Protein AF-A0A914DRK3-F1 (afdb_monomer_lite)

Radius of gyration: 27.58 Å; chains: 1; bounding box: 67×50×57 Å

InterPro domains:
  IPR036397 Ribonuclease H superfamily [G3DSA:3.30.420.10] (25-80)

Sequence (80 aa):
MQVERHLAAHDSNKNGARIGSGRNGTIRLLSTKPDLSDELFQAIQEEWVRISHDTIPGLIESMPCRIRAVIKAKGYATKY

Organism: NCBI:txid290746

Foldseek 3Di:
DDDDDDDDDDDDDDDDDDDDDDDDDDPPDPDDDDVCPPVVVVVVVVVVVVPDPVNVVVVVVCVVVVVVQCVVVVNDDDPD

Secondary structure (DSSP, 8-state):
--------------------------------SSSTTHHHHHHHHHHHHHS-TTHHHHHHHHHHHHHHHHHHTTT-----

pLDDT: mean 72.63, std 25.51, range [35.66, 98.44]

Structure (mmCIF, N/CA/C/O backbone):
data_AF-A0A914DRK3-F1
#
_entry.id   AF-A0A914DRK3-F1
#
loop_
_atom_site.group_PDB
_atom_site.id
_atom_site.type_symbol
_atom_site.label_atom_id
_atom_site.label_alt_id
_atom_site.label_comp_id
_atom_site.label_asym_id
_atom_site.label_entity_id
_atom_site.label_seq_id
_atom_site.pdbx_PDB_ins_code
_atom_site.Cartn_x
_atom_site.Cartn_y
_atom_site.Cartn_z
_atom_site.occupancy
_atom_site.B_iso_or_equiv
_atom_site.auth_seq_id
_atom_site.auth_comp_id
_atom_site.auth_asym_id
_atom_site.auth_atom_id
_atom_site.pdbx_PDB_model_num
ATOM 1 N N . MET A 1 1 ? 57.120 -36.934 -38.045 1.00 38.22 1 MET A N 1
ATOM 2 C CA . MET A 1 1 ? 56.934 -37.369 -36.647 1.00 38.22 1 MET A CA 1
ATOM 3 C C . MET A 1 1 ? 55.444 -37.512 -36.398 1.00 38.22 1 MET A C 1
ATOM 5 O O . MET A 1 1 ? 54.768 -36.513 -36.194 1.00 38.22 1 MET A O 1
ATOM 9 N N . GLN A 1 2 ? 54.938 -38.741 -36.508 1.00 37.91 2 GLN A N 1
ATOM 10 C CA . GLN A 1 2 ? 53.664 -39.138 -35.912 1.00 37.91 2 GLN A CA 1
ATOM 11 C C . GLN A 1 2 ? 53.827 -39.093 -34.389 1.00 37.91 2 GLN A C 1
ATOM 13 O O . GLN A 1 2 ? 54.788 -39.660 -33.877 1.00 37.91 2 GLN A O 1
ATOM 18 N N . VAL A 1 3 ? 52.883 -38.482 -33.679 1.00 46.03 3 VAL A N 1
ATOM 19 C CA . VAL A 1 3 ? 52.607 -38.815 -32.278 1.00 46.03 3 VAL A CA 1
ATOM 20 C C . VAL A 1 3 ? 51.113 -39.064 -32.138 1.00 46.03 3 VAL A C 1
ATOM 22 O O . VAL A 1 3 ? 50.284 -38.351 -32.703 1.00 46.03 3 VAL A O 1
ATOM 25 N N . GLU A 1 4 ? 50.815 -40.186 -31.501 1.00 42.28 4 GLU A N 1
ATOM 26 C CA . GLU A 1 4 ? 49.569 -40.925 -31.582 1.00 42.28 4 GLU A CA 1
ATOM 27 C C . GLU A 1 4 ? 48.423 -40.358 -30.738 1.00 42.28 4 GLU A C 1
ATOM 29 O O . GLU A 1 4 ? 48.601 -39.659 -29.744 1.00 42.28 4 GLU A O 1
ATOM 34 N N . ARG A 1 5 ? 47.220 -40.754 -31.163 1.00 50.00 5 ARG A N 1
ATOM 35 C CA . ARG A 1 5 ? 45.920 -40.620 -30.502 1.00 50.00 5 ARG A CA 1
ATOM 36 C C . ARG A 1 5 ? 45.929 -41.250 -29.109 1.00 50.00 5 ARG A C 1
ATOM 38 O O . ARG A 1 5 ? 46.394 -42.373 -28.979 1.00 50.00 5 ARG A O 1
ATOM 45 N N . HIS A 1 6 ? 45.257 -40.628 -28.141 1.00 45.12 6 HIS A N 1
ATOM 46 C CA . HIS A 1 6 ? 44.582 -41.339 -27.048 1.00 45.12 6 HIS A CA 1
ATOM 47 C C . HIS A 1 6 ? 43.184 -40.735 -26.845 1.00 45.12 6 HIS A C 1
ATOM 49 O O . HIS A 1 6 ? 43.037 -39.559 -26.519 1.00 45.12 6 HIS A O 1
ATOM 55 N N . LEU A 1 7 ? 42.161 -41.553 -27.114 1.00 44.69 7 LEU A N 1
ATOM 56 C CA . LEU A 1 7 ? 40.759 -41.305 -26.782 1.00 44.69 7 LEU A CA 1
ATOM 57 C C . LEU A 1 7 ? 40.549 -41.438 -25.267 1.00 44.69 7 LEU A C 1
ATOM 59 O O . LEU A 1 7 ? 41.042 -42.390 -24.670 1.00 44.69 7 LEU A O 1
ATOM 63 N N . ALA A 1 8 ? 39.688 -40.595 -24.700 1.00 42.06 8 ALA A N 1
ATOM 64 C CA . ALA A 1 8 ? 38.866 -40.963 -23.550 1.00 42.06 8 ALA A CA 1
ATOM 65 C C . ALA A 1 8 ? 37.521 -40.225 -23.637 1.00 42.06 8 ALA A C 1
ATOM 67 O O . ALA A 1 8 ? 37.435 -39.020 -23.418 1.00 42.06 8 ALA A O 1
ATOM 68 N N . ALA A 1 9 ? 36.483 -40.969 -24.012 1.00 45.47 9 ALA A N 1
ATOM 69 C CA . ALA A 1 9 ? 35.081 -40.595 -23.895 1.00 45.47 9 ALA A CA 1
ATOM 70 C C . ALA A 1 9 ? 34.500 -41.324 -22.679 1.00 45.47 9 ALA A C 1
ATOM 72 O O . ALA A 1 9 ? 34.726 -42.520 -22.572 1.00 45.47 9 ALA A O 1
ATOM 73 N N . HIS A 1 10 ? 33.782 -40.622 -21.802 1.00 36.00 10 HIS A N 1
ATOM 74 C CA . HIS A 1 10 ? 32.813 -41.105 -20.798 1.00 36.00 10 HIS A CA 1
ATOM 75 C C . HIS A 1 10 ? 32.262 -39.820 -20.131 1.00 36.00 10 HIS A C 1
ATOM 77 O O . HIS A 1 10 ? 33.036 -38.913 -19.859 1.00 36.00 10 HIS A O 1
ATOM 83 N N . ASP A 1 11 ? 30.978 -39.580 -19.882 1.00 40.12 11 ASP A N 1
ATOM 84 C CA . ASP A 1 11 ? 29.844 -40.474 -19.697 1.00 40.12 11 ASP A CA 1
ATOM 85 C C . ASP A 1 11 ? 28.533 -39.673 -19.884 1.00 40.12 11 ASP A C 1
ATOM 87 O O . ASP A 1 11 ? 28.454 -38.493 -19.540 1.00 40.12 11 ASP A O 1
ATOM 91 N N . SER A 1 12 ? 27.505 -40.307 -20.447 1.00 44.66 12 SER A N 1
ATOM 92 C CA . SER A 1 12 ? 26.167 -39.739 -20.645 1.00 44.66 12 SER A CA 1
ATOM 93 C C . SER A 1 12 ? 25.233 -40.307 -19.585 1.00 44.66 12 SER A C 1
ATOM 95 O O . SER A 1 12 ? 24.851 -41.467 -19.692 1.00 44.66 12 SER A O 1
ATOM 97 N N . ASN A 1 13 ? 24.778 -39.504 -18.621 1.00 41.75 13 ASN A N 1
ATOM 98 C CA . ASN A 1 13 ? 23.694 -39.927 -17.731 1.00 41.75 13 ASN A CA 1
ATOM 99 C C . ASN A 1 13 ? 22.401 -39.158 -18.035 1.00 41.75 13 ASN A C 1
ATOM 101 O O . ASN A 1 13 ? 22.226 -38.003 -17.649 1.00 41.75 13 ASN A O 1
ATOM 105 N N . LYS A 1 14 ? 21.502 -39.822 -18.769 1.00 52.16 14 LYS A N 1
ATOM 106 C CA . LYS A 1 14 ? 20.138 -39.378 -19.068 1.00 52.16 14 LYS A CA 1
ATOM 107 C C . LYS A 1 14 ? 19.186 -39.991 -18.039 1.00 52.16 14 LYS A C 1
ATOM 109 O O . LYS A 1 14 ? 18.821 -41.153 -18.181 1.00 52.16 14 LYS A 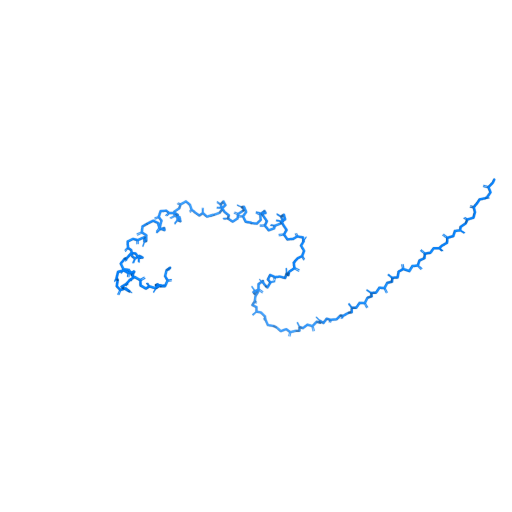O 1
ATOM 114 N N . ASN A 1 15 ? 18.719 -39.202 -17.073 1.00 38.66 15 ASN A N 1
ATOM 115 C CA . ASN A 1 15 ? 17.582 -39.578 -16.230 1.00 38.66 15 ASN A CA 1
ATOM 116 C C . ASN A 1 15 ? 16.323 -38.843 -16.697 1.00 38.66 15 ASN A C 1
ATOM 118 O O . ASN A 1 15 ? 16.302 -37.620 -16.819 1.00 38.66 15 ASN A O 1
ATOM 122 N N . GLY A 1 16 ? 15.297 -39.626 -17.028 1.00 36.31 16 GLY A N 1
ATOM 123 C CA . GLY A 1 16 ? 14.093 -39.173 -17.706 1.00 36.31 16 GLY A CA 1
ATOM 124 C C . GLY A 1 16 ? 12.872 -38.905 -16.821 1.00 36.31 16 GLY A C 1
ATOM 125 O O . GLY A 1 16 ? 12.822 -39.245 -15.645 1.00 36.31 16 GLY A O 1
ATOM 126 N N . ALA A 1 17 ? 11.868 -38.376 -17.530 1.00 41.00 17 ALA A N 1
ATOM 127 C CA . ALA A 1 17 ? 10.417 -38.429 -17.336 1.00 41.00 17 ALA A CA 1
ATOM 128 C C . ALA A 1 17 ? 9.753 -37.675 -16.164 1.00 41.00 17 ALA A C 1
ATOM 130 O O . ALA A 1 17 ? 9.871 -38.051 -15.004 1.00 41.00 17 ALA A O 1
ATOM 131 N N . ARG A 1 18 ? 8.817 -36.776 -16.518 1.00 35.66 18 ARG A N 1
ATOM 132 C CA . ARG A 1 18 ? 7.365 -37.035 -16.379 1.00 35.66 18 ARG A CA 1
ATOM 133 C C . ARG A 1 18 ? 6.527 -35.949 -17.064 1.00 35.66 18 ARG A C 1
ATOM 135 O O . ARG A 1 18 ? 6.628 -34.776 -16.729 1.00 35.66 18 ARG A O 1
ATOM 142 N N . ILE A 1 19 ? 5.666 -36.363 -17.994 1.00 45.16 19 ILE A N 1
ATOM 143 C CA . ILE A 1 19 ? 4.634 -35.516 -18.602 1.00 45.16 19 ILE A CA 1
ATOM 144 C C . ILE A 1 19 ? 3.366 -35.691 -17.762 1.00 45.16 19 ILE A C 1
ATOM 146 O O . ILE A 1 19 ? 2.766 -36.765 -17.756 1.00 45.16 19 ILE A O 1
ATOM 150 N N . GLY A 1 20 ? 3.003 -34.659 -17.002 1.00 38.81 20 GLY A N 1
ATOM 151 C CA . GLY A 1 20 ? 1.753 -34.586 -16.250 1.00 38.81 20 GLY A CA 1
ATOM 152 C C . GLY A 1 20 ? 0.726 -33.753 -17.011 1.00 38.81 20 GLY A C 1
ATOM 153 O O . GLY A 1 20 ? 0.910 -32.555 -17.190 1.00 38.81 20 GLY A O 1
ATOM 154 N N . SER A 1 21 ? -0.343 -34.402 -17.467 1.00 47.09 21 SER A N 1
ATOM 155 C CA . SER A 1 21 ? -1.533 -33.775 -18.048 1.00 47.09 21 SER A CA 1
ATOM 156 C C . SER A 1 21 ? -2.409 -33.155 -16.951 1.00 47.09 21 SER A C 1
ATOM 158 O O . SER A 1 21 ? -2.700 -33.830 -15.963 1.00 47.09 21 SER A O 1
ATOM 160 N N . GLY A 1 22 ? -2.886 -31.915 -17.137 1.00 37.09 22 GLY A N 1
ATOM 161 C CA . GLY A 1 22 ? -4.078 -31.429 -16.432 1.00 37.09 22 GLY A CA 1
ATOM 162 C C . GLY A 1 22 ? -4.131 -29.949 -16.029 1.00 37.09 22 GLY A C 1
ATOM 163 O O . GLY A 1 22 ? -3.559 -29.564 -15.020 1.00 37.09 22 GLY A O 1
ATOM 164 N N . ARG A 1 23 ? -5.013 -29.220 -16.735 1.00 40.91 23 ARG A N 1
ATOM 165 C CA . ARG A 1 23 ? -5.879 -28.098 -16.297 1.00 40.91 23 ARG A CA 1
ATOM 166 C C . ARG A 1 23 ? -5.257 -26.710 -16.041 1.00 40.91 23 ARG A C 1
ATOM 168 O O . ARG A 1 23 ? -4.784 -26.393 -14.961 1.00 40.91 23 ARG A O 1
ATOM 175 N N . ASN A 1 24 ? -5.425 -25.872 -17.068 1.00 46.28 24 ASN A N 1
ATOM 176 C CA . ASN A 1 24 ? -5.676 -24.424 -17.097 1.00 46.28 24 ASN A CA 1
ATOM 177 C C . ASN A 1 24 ? -5.658 -23.686 -15.746 1.00 46.28 24 ASN A C 1
ATOM 179 O O . ASN A 1 24 ? -6.607 -23.761 -14.967 1.00 46.28 24 ASN A O 1
ATOM 183 N N . GLY A 1 25 ? -4.612 -22.883 -15.559 1.00 44.12 25 GLY A N 1
ATOM 184 C CA . GLY A 1 25 ? -4.453 -21.931 -14.466 1.00 44.12 25 GLY A CA 1
ATOM 185 C C . GLY A 1 25 ? -2.970 -21.673 -14.237 1.00 44.12 25 GLY A C 1
ATOM 186 O O . GLY A 1 25 ? -2.349 -22.356 -13.430 1.00 44.12 25 GLY A O 1
ATOM 187 N N . THR A 1 26 ? -2.375 -20.744 -14.989 1.00 42.22 26 THR A N 1
ATOM 188 C CA . THR A 1 26 ? -0.932 -20.462 -14.927 1.00 42.22 26 THR A CA 1
ATOM 189 C C . THR A 1 26 ? -0.569 -19.772 -13.610 1.00 42.22 26 THR A C 1
ATOM 191 O O . THR A 1 26 ? -0.400 -18.558 -13.551 1.00 42.22 26 THR A O 1
ATOM 194 N N . ILE A 1 27 ? -0.423 -20.551 -12.540 1.00 47.94 27 ILE A N 1
ATOM 195 C CA . ILE A 1 27 ? 0.384 -20.173 -11.382 1.00 47.94 27 ILE A 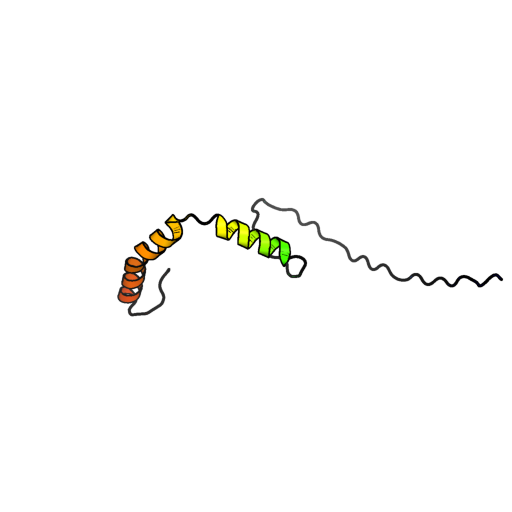CA 1
ATOM 196 C C . ILE A 1 27 ? 1.823 -20.522 -11.757 1.00 47.94 27 ILE A C 1
ATOM 198 O O . ILE A 1 27 ? 2.186 -21.696 -11.839 1.00 47.94 27 ILE A O 1
ATOM 202 N N . ARG A 1 28 ? 2.639 -19.500 -12.038 1.00 55.47 28 ARG A N 1
ATOM 203 C CA . ARG A 1 28 ? 4.081 -19.667 -12.247 1.00 55.47 28 ARG A CA 1
ATOM 204 C C . ARG A 1 28 ? 4.718 -20.069 -10.915 1.00 55.47 28 ARG A C 1
ATOM 206 O O . ARG A 1 28 ? 5.042 -19.220 -10.092 1.00 55.47 28 ARG A O 1
ATOM 213 N N . LEU A 1 29 ? 4.846 -21.377 -10.697 1.00 48.84 29 LEU A N 1
ATOM 214 C CA . LEU A 1 29 ? 5.677 -21.947 -9.643 1.00 48.84 29 LEU A CA 1
ATOM 215 C C . LEU A 1 29 ? 7.128 -21.535 -9.906 1.00 48.84 29 LEU A C 1
ATOM 217 O O . LEU A 1 29 ? 7.729 -21.939 -10.901 1.00 48.84 29 LEU A O 1
ATOM 221 N N . LEU A 1 30 ? 7.654 -20.702 -9.010 1.00 55.00 30 LEU A N 1
ATOM 222 C CA . LEU A 1 30 ? 9.047 -20.282 -8.957 1.00 55.00 30 LEU A CA 1
ATOM 223 C C . LEU A 1 30 ? 9.923 -21.520 -8.714 1.00 55.00 30 LEU A C 1
ATOM 225 O O . LEU A 1 30 ? 10.109 -21.954 -7.577 1.00 55.00 30 LEU A O 1
ATOM 229 N N . SER A 1 31 ? 10.402 -22.126 -9.800 1.00 47.12 31 SER A N 1
ATOM 230 C CA . SER A 1 31 ? 11.343 -23.240 -9.753 1.00 47.12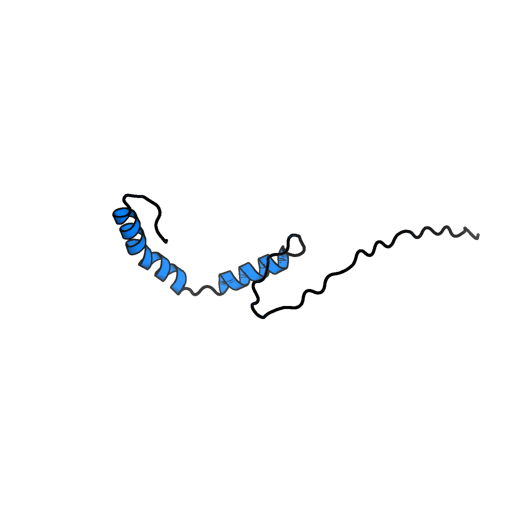 31 SER A CA 1
ATOM 231 C C . SER A 1 31 ? 12.739 -22.719 -9.420 1.00 47.12 31 SER A C 1
ATOM 233 O O . SER A 1 31 ? 13.210 -21.711 -9.939 1.00 47.12 31 SER A O 1
ATOM 235 N N . THR A 1 32 ? 13.380 -23.414 -8.496 1.00 54.69 32 THR A N 1
ATOM 236 C CA . THR A 1 32 ? 14.618 -23.055 -7.811 1.00 54.69 32 THR A CA 1
ATOM 237 C C . THR A 1 32 ? 15.870 -23.183 -8.699 1.00 54.69 32 THR A C 1
ATOM 239 O O . THR A 1 32 ? 16.174 -24.299 -9.115 1.00 54.69 32 THR A O 1
ATOM 242 N N . LYS A 1 33 ? 16.643 -22.077 -8.812 1.00 56.22 33 LYS A N 1
ATOM 243 C CA . LYS A 1 33 ? 18.072 -21.923 -9.233 1.00 56.22 33 LYS A CA 1
ATOM 244 C C . LYS A 1 33 ? 18.433 -22.066 -10.737 1.00 56.22 33 LYS A C 1
ATOM 246 O O . LYS A 1 33 ? 17.860 -22.911 -11.406 1.00 56.22 33 LYS A O 1
ATOM 251 N N . PRO A 1 34 ? 19.509 -21.407 -11.233 1.00 50.09 34 PRO A N 1
ATOM 252 C CA . PRO A 1 34 ? 19.826 -19.982 -11.162 1.00 50.09 34 PRO A CA 1
ATOM 253 C C . PRO A 1 34 ? 20.338 -19.471 -12.537 1.00 50.09 34 PRO A C 1
ATOM 255 O O . PRO A 1 34 ? 21.504 -19.141 -12.657 1.00 50.09 34 PRO A O 1
ATOM 258 N N . ASP A 1 35 ? 19.473 -19.386 -13.547 1.00 52.56 35 ASP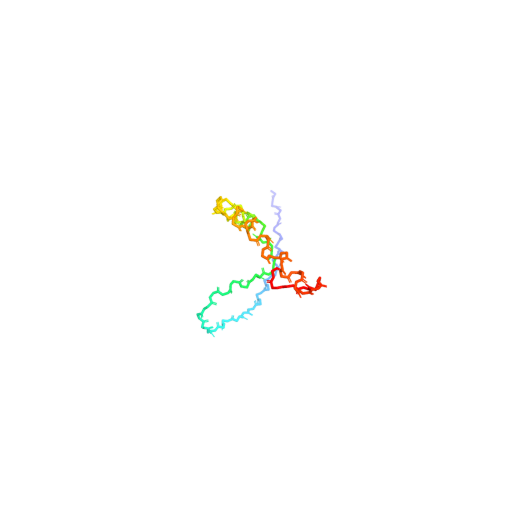 A N 1
ATOM 259 C CA . ASP A 1 35 ? 19.613 -18.396 -14.647 1.00 52.56 35 ASP A CA 1
ATOM 260 C C . ASP A 1 35 ? 18.597 -17.245 -14.456 1.00 52.56 35 ASP A C 1
ATOM 262 O O . ASP A 1 35 ? 18.317 -16.428 -15.324 1.00 52.56 35 ASP A O 1
ATOM 266 N N . LEU A 1 36 ? 18.041 -17.194 -13.242 1.00 57.12 36 LEU A N 1
ATOM 267 C CA . LEU A 1 36 ? 16.949 -16.355 -12.768 1.00 57.12 36 LEU A CA 1
ATOM 268 C C . LEU A 1 36 ? 17.441 -15.003 -12.217 1.00 57.12 36 LEU A C 1
ATOM 270 O O . LEU A 1 36 ? 16.695 -14.360 -11.493 1.00 57.12 36 LEU A O 1
ATOM 274 N N . SER A 1 37 ? 18.698 -14.600 -12.429 1.00 70.38 37 SER A N 1
ATOM 275 C CA . SER A 1 37 ? 19.207 -13.340 -11.863 1.00 70.38 37 SER A CA 1
ATOM 276 C C . SER A 1 37 ? 18.902 -12.161 -12.772 1.00 70.38 37 SER A C 1
ATOM 278 O O . SER A 1 37 ? 18.252 -11.219 -12.333 1.00 70.38 37 SER A O 1
ATOM 280 N N . ASP A 1 38 ? 19.309 -12.232 -14.038 1.00 81.12 38 ASP A N 1
ATOM 281 C CA . ASP A 1 38 ? 19.347 -11.051 -14.903 1.00 81.12 38 ASP A CA 1
ATOM 282 C C . ASP A 1 38 ? 17.987 -10.797 -15.547 1.00 81.12 38 ASP A C 1
ATOM 284 O O . ASP A 1 38 ? 17.500 -9.670 -15.533 1.00 81.12 38 ASP A O 1
ATOM 288 N N . GLU A 1 39 ? 17.314 -11.852 -16.012 1.00 83.88 39 GLU A N 1
ATOM 289 C CA . GLU A 1 39 ? 15.949 -11.758 -16.541 1.00 83.88 39 GLU A CA 1
ATOM 290 C C . GLU A 1 39 ? 14.952 -11.342 -15.450 1.00 83.88 39 GLU A C 1
ATOM 292 O O . GLU A 1 39 ? 14.093 -10.492 -15.675 1.00 83.88 39 GLU A O 1
ATOM 297 N N . LEU A 1 40 ? 15.090 -11.884 -14.234 1.00 88.50 40 LEU A N 1
ATOM 298 C CA . LEU A 1 40 ? 14.251 -11.480 -13.105 1.00 88.50 40 LEU A CA 1
ATOM 299 C C . LEU A 1 40 ? 14.523 -10.033 -12.704 1.00 88.50 40 LEU A C 1
ATOM 301 O O . LEU A 1 40 ? 13.588 -9.293 -12.411 1.00 88.50 40 LEU A O 1
ATOM 305 N N . PHE A 1 41 ? 15.791 -9.627 -12.674 1.00 89.38 41 PHE A N 1
ATOM 306 C CA . PHE A 1 41 ? 16.155 -8.260 -12.334 1.00 89.38 41 PHE A CA 1
ATOM 307 C C . PHE A 1 41 ? 15.623 -7.276 -13.376 1.00 89.38 41 PHE A C 1
ATOM 309 O O . PHE A 1 41 ? 15.022 -6.269 -13.004 1.00 89.38 41 PHE A O 1
ATOM 316 N N . GLN A 1 42 ? 15.747 -7.613 -14.660 1.00 91.94 42 GLN A N 1
ATOM 317 C CA . GLN A 1 42 ? 15.174 -6.851 -15.763 1.00 91.94 42 GLN A CA 1
ATOM 318 C C . GLN A 1 42 ? 13.647 -6.749 -15.638 1.00 91.94 42 GLN A C 1
ATOM 320 O O . GLN A 1 42 ? 13.099 -5.649 -15.687 1.00 91.94 42 GLN A O 1
ATOM 325 N N . ALA A 1 43 ? 12.960 -7.861 -15.366 1.00 92.06 43 ALA A N 1
ATOM 326 C CA . ALA A 1 43 ? 11.516 -7.866 -15.151 1.00 92.06 43 ALA A CA 1
ATOM 327 C C . ALA A 1 43 ? 11.105 -6.993 -13.951 1.00 92.06 43 ALA A C 1
ATOM 329 O O . ALA A 1 43 ? 10.153 -6.224 -14.045 1.00 92.06 43 ALA A O 1
ATOM 330 N N . ILE A 1 44 ? 11.837 -7.053 -12.832 1.00 94.56 44 ILE A N 1
ATOM 331 C CA . ILE A 1 44 ? 11.574 -6.203 -11.659 1.00 94.56 44 ILE A CA 1
ATOM 332 C C . ILE A 1 44 ? 11.745 -4.722 -12.009 1.00 94.56 44 ILE A C 1
ATOM 334 O O . ILE A 1 44 ? 10.920 -3.911 -11.592 1.00 94.56 44 ILE A O 1
ATOM 338 N N . GLN A 1 45 ? 12.779 -4.355 -12.772 1.00 95.62 45 GLN A N 1
ATOM 339 C CA . GLN A 1 45 ? 12.980 -2.970 -13.204 1.00 95.62 45 GLN A CA 1
ATOM 340 C C . GLN A 1 45 ? 11.839 -2.478 -14.097 1.00 95.62 45 GLN A C 1
ATOM 342 O O . GLN A 1 45 ? 11.326 -1.377 -13.896 1.00 95.62 45 GLN A O 1
ATOM 347 N N . GLU A 1 46 ? 11.415 -3.299 -15.055 1.00 95.94 46 GLU A N 1
ATOM 348 C CA . GLU A 1 46 ? 10.311 -2.971 -15.954 1.00 95.94 46 GLU A CA 1
ATOM 349 C C . GLU A 1 46 ? 8.987 -2.809 -15.205 1.00 95.94 46 GLU A C 1
ATOM 351 O O . GLU A 1 46 ? 8.247 -1.860 -15.470 1.00 95.94 46 GLU A O 1
ATOM 356 N N . GLU A 1 47 ? 8.687 -3.695 -14.250 1.00 95.81 47 GLU A N 1
ATOM 357 C CA . GLU A 1 47 ? 7.504 -3.553 -13.397 1.00 95.81 47 GLU A CA 1
ATOM 358 C C . GLU A 1 47 ? 7.600 -2.317 -12.503 1.00 95.81 47 GLU A C 1
ATOM 360 O O . GLU A 1 47 ? 6.618 -1.592 -12.363 1.00 95.81 47 GLU A O 1
ATOM 365 N N . TRP A 1 48 ? 8.776 -2.036 -11.932 1.00 95.75 48 TRP A N 1
ATOM 366 C CA . TRP A 1 48 ? 8.988 -0.875 -11.070 1.00 95.75 48 TRP A CA 1
ATOM 367 C C . TRP A 1 48 ? 8.679 0.439 -11.792 1.00 95.75 48 TRP A C 1
ATOM 369 O O . TRP A 1 48 ? 7.973 1.288 -11.251 1.00 95.75 48 TRP A O 1
ATOM 379 N N . VAL A 1 49 ? 9.146 0.588 -13.035 1.00 95.81 49 VAL A N 1
ATOM 380 C CA . VAL A 1 49 ? 8.871 1.772 -13.869 1.00 95.81 49 VAL A CA 1
ATOM 381 C C . VAL A 1 49 ? 7.397 1.856 -14.284 1.00 95.81 49 VAL A C 1
ATOM 383 O O . VAL A 1 49 ? 6.882 2.946 -14.519 1.00 95.81 49 VAL A O 1
ATOM 386 N N . ARG A 1 50 ? 6.695 0.721 -14.364 1.00 96.44 50 ARG A N 1
ATOM 387 C CA . ARG A 1 50 ? 5.281 0.664 -14.765 1.00 96.44 50 ARG A CA 1
ATOM 388 C C . ARG A 1 50 ? 4.313 1.084 -13.662 1.00 96.44 50 ARG A C 1
ATOM 390 O O . ARG A 1 50 ? 3.152 1.372 -13.957 1.00 96.44 50 ARG A O 1
ATOM 397 N N . ILE A 1 51 ? 4.753 1.101 -12.405 1.00 95.94 51 ILE A N 1
ATOM 398 C CA . ILE A 1 51 ? 3.921 1.541 -11.284 1.00 95.94 51 ILE A CA 1
ATOM 399 C C . ILE A 1 51 ? 3.473 2.984 -11.544 1.00 95.94 51 ILE A C 1
ATOM 401 O O . ILE A 1 51 ? 4.295 3.885 -11.691 1.00 95.94 51 ILE A O 1
ATOM 405 N N . SER A 1 52 ? 2.154 3.208 -11.586 1.00 96.12 52 SER A N 1
ATOM 406 C CA . SER A 1 52 ? 1.597 4.549 -11.798 1.00 96.12 52 SER A CA 1
ATOM 407 C C . SER A 1 52 ? 2.072 5.507 -10.707 1.00 96.12 52 SER A C 1
ATOM 409 O O . SER A 1 52 ? 2.093 5.140 -9.527 1.00 96.12 52 SER A O 1
ATOM 411 N N . HIS A 1 53 ? 2.351 6.756 -11.086 1.00 94.12 53 HIS A N 1
ATOM 412 C CA . HIS A 1 53 ? 2.673 7.835 -10.152 1.00 94.12 53 HIS A CA 1
ATOM 413 C C . HIS A 1 53 ? 1.588 8.046 -9.087 1.00 94.12 53 HIS A C 1
ATOM 415 O O . HIS A 1 53 ? 1.915 8.461 -7.978 1.00 94.12 53 HIS A O 1
ATOM 421 N N . ASP A 1 54 ? 0.335 7.679 -9.376 1.00 96.31 54 ASP A N 1
ATOM 422 C CA . ASP A 1 54 ? -0.796 7.785 -8.444 1.00 96.31 54 ASP A CA 1
ATOM 423 C C . ASP A 1 54 ? -0.779 6.709 -7.345 1.00 96.31 54 ASP A C 1
ATOM 425 O O . ASP A 1 54 ? -1.452 6.839 -6.320 1.00 96.31 54 ASP A O 1
ATOM 429 N N . THR A 1 55 ? 0.019 5.650 -7.517 1.00 96.62 55 THR A N 1
ATOM 430 C CA . THR A 1 55 ? 0.087 4.530 -6.566 1.00 96.62 55 THR A CA 1
ATOM 431 C C . THR A 1 55 ? 0.596 4.990 -5.201 1.00 96.62 55 THR A C 1
ATOM 433 O O . THR A 1 55 ? 0.034 4.619 -4.171 1.00 96.62 55 THR A O 1
ATOM 436 N N . ILE A 1 56 ? 1.646 5.817 -5.173 1.00 95.88 56 ILE A N 1
ATOM 437 C CA . ILE A 1 56 ? 2.247 6.304 -3.922 1.00 95.88 56 ILE A CA 1
ATOM 438 C C . ILE A 1 56 ? 1.300 7.273 -3.188 1.00 95.88 56 ILE A C 1
ATOM 440 O O . ILE A 1 56 ? 1.038 7.029 -2.008 1.00 95.88 56 ILE A O 1
ATOM 444 N N . PRO A 1 57 ? 0.735 8.316 -3.833 1.00 97.69 57 PRO A N 1
ATOM 445 C CA . PRO A 1 57 ? -0.296 9.156 -3.230 1.00 97.69 57 PRO A CA 1
ATOM 446 C C . PRO A 1 57 ? -1.466 8.345 -2.669 1.00 97.69 57 PRO A C 1
ATOM 448 O O . PRO A 1 57 ? -1.796 8.510 -1.498 1.00 97.69 57 PRO A O 1
ATOM 451 N N . GLY A 1 58 ? -2.010 7.388 -3.429 1.00 97.38 58 GLY A N 1
ATOM 452 C CA . GLY A 1 58 ? -3.112 6.545 -2.955 1.00 97.38 58 GLY A CA 1
ATOM 453 C C . GLY A 1 58 ? -2.749 5.702 -1.724 1.00 97.38 58 GLY A C 1
ATOM 454 O O . GLY A 1 58 ? -3.554 5.543 -0.802 1.00 97.38 58 GLY A O 1
ATOM 455 N N . LEU A 1 59 ? -1.512 5.196 -1.651 1.00 97.38 59 LEU A N 1
ATOM 456 C CA . LEU A 1 59 ? -1.012 4.505 -0.459 1.00 97.38 59 LEU A CA 1
ATOM 457 C C . LEU A 1 59 ? -0.951 5.444 0.751 1.00 97.38 59 LEU A C 1
ATOM 459 O O . LEU A 1 59 ? -1.428 5.065 1.825 1.00 97.38 59 LEU A O 1
ATOM 463 N N . ILE A 1 60 ? -0.427 6.661 0.579 1.00 97.81 60 ILE A N 1
ATOM 464 C CA . ILE A 1 60 ? -0.345 7.677 1.639 1.00 97.81 60 ILE A CA 1
ATOM 465 C C . ILE A 1 60 ? -1.749 8.072 2.111 1.00 97.81 60 ILE A C 1
ATOM 467 O O . ILE A 1 60 ? -2.023 8.058 3.311 1.00 97.81 60 ILE A O 1
ATOM 471 N N . GLU A 1 61 ? -2.665 8.344 1.184 1.00 98.06 61 GLU A N 1
ATOM 472 C CA . GLU A 1 61 ? -4.060 8.691 1.471 1.00 98.06 61 GLU A CA 1
ATOM 473 C C . GLU A 1 61 ? -4.790 7.586 2.246 1.00 98.06 61 GLU A C 1
ATOM 475 O O . GLU A 1 61 ? -5.668 7.865 3.066 1.00 98.06 61 GLU A O 1
ATOM 480 N N . SER A 1 62 ? -4.400 6.321 2.056 1.00 97.62 62 SER A N 1
ATOM 481 C CA . SER A 1 62 ? -4.970 5.184 2.786 1.00 97.62 62 SER A CA 1
ATOM 482 C C . SER A 1 62 ? -4.467 5.042 4.234 1.00 97.62 62 SER A C 1
ATOM 484 O O . SER A 1 62 ? -5.097 4.346 5.042 1.00 97.62 62 SER A O 1
ATOM 486 N N . MET A 1 63 ? -3.361 5.698 4.609 1.00 98.00 63 MET A N 1
ATOM 487 C CA . MET A 1 63 ? -2.714 5.529 5.920 1.00 98.00 63 MET A CA 1
ATOM 488 C C . MET A 1 63 ? -3.618 5.826 7.124 1.00 98.00 63 MET A C 1
ATOM 490 O O . MET A 1 63 ? -3.620 5.024 8.065 1.00 98.00 63 MET A O 1
ATOM 494 N N . PRO A 1 64 ? -4.453 6.883 7.130 1.00 98.31 64 PRO A N 1
ATOM 495 C CA . PRO A 1 64 ? -5.377 7.128 8.234 1.00 98.31 64 PRO A CA 1
ATOM 496 C C . PRO A 1 64 ? -6.336 5.956 8.490 1.00 98.31 64 PRO A C 1
ATOM 498 O O . PRO A 1 64 ? -6.667 5.665 9.640 1.00 98.31 64 PRO A O 1
ATOM 501 N N . CYS A 1 65 ? -6.766 5.239 7.444 1.00 98.19 65 CYS A N 1
ATOM 502 C CA . CYS A 1 65 ? -7.603 4.046 7.587 1.00 98.19 65 CYS A CA 1
ATOM 503 C C . CYS A 1 65 ? -6.851 2.903 8.284 1.00 98.19 65 CYS A C 1
ATOM 505 O O . CYS A 1 65 ? -7.410 2.268 9.181 1.00 98.19 65 CYS A O 1
ATOM 507 N N . ARG A 1 66 ? -5.585 2.669 7.908 1.00 98.25 66 ARG A N 1
ATOM 508 C CA . ARG A 1 66 ? -4.709 1.655 8.524 1.00 98.25 66 ARG A CA 1
ATOM 509 C C . ARG A 1 66 ? -4.486 1.949 10.010 1.00 98.25 66 ARG A C 1
ATOM 511 O O . ARG A 1 66 ? -4.667 1.069 10.846 1.00 98.25 66 ARG A O 1
ATOM 518 N N . ILE A 1 67 ? -4.206 3.208 10.352 1.00 98.12 67 ILE A N 1
ATOM 519 C CA . ILE A 1 67 ? -4.020 3.653 11.743 1.00 98.12 67 ILE A CA 1
ATOM 520 C C . ILE A 1 67 ? -5.297 3.432 12.563 1.00 98.12 67 ILE A C 1
ATOM 522 O O . ILE A 1 67 ? -5.245 2.849 13.646 1.00 98.12 67 ILE A O 1
ATOM 526 N N . ARG A 1 68 ? -6.469 3.818 12.037 1.00 98.44 68 ARG A N 1
ATOM 527 C CA . ARG A 1 68 ? -7.756 3.555 12.708 1.00 98.44 68 ARG A CA 1
ATOM 528 C C . ARG A 1 68 ? -7.999 2.063 12.935 1.00 98.44 68 ARG A C 1
ATOM 530 O O . ARG A 1 68 ? -8.538 1.695 13.979 1.00 98.44 68 ARG A O 1
ATOM 537 N N . ALA A 1 69 ? -7.600 1.209 11.991 1.00 98.38 69 ALA A N 1
ATOM 538 C CA . ALA A 1 69 ? -7.710 -0.238 12.146 1.00 98.38 69 ALA A CA 1
ATOM 539 C C . ALA A 1 69 ? -6.845 -0.752 13.308 1.00 98.38 69 ALA A C 1
ATOM 541 O O . ALA A 1 69 ? 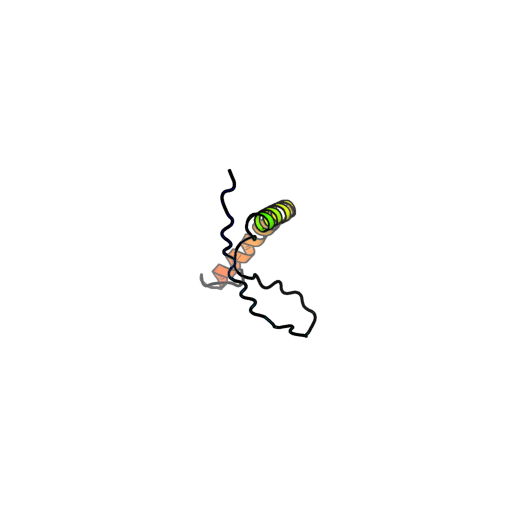-7.342 -1.532 14.117 1.00 98.38 69 ALA A O 1
ATOM 542 N N . VAL A 1 70 ? -5.608 -0.262 13.444 1.00 98.38 70 VAL A N 1
ATOM 543 C CA . VAL A 1 70 ? -4.703 -0.624 14.552 1.00 98.38 70 VAL A CA 1
ATOM 544 C C . VAL A 1 70 ? -5.258 -0.156 15.900 1.00 98.38 70 VAL A C 1
ATOM 546 O O . VAL A 1 70 ? -5.264 -0.925 16.860 1.00 98.38 70 VAL A O 1
ATOM 549 N N . ILE A 1 71 ? -5.795 1.068 15.973 1.00 98.44 71 ILE A N 1
ATOM 550 C CA . ILE A 1 71 ? -6.429 1.593 17.196 1.00 98.44 71 ILE A CA 1
ATOM 551 C C . ILE A 1 71 ? -7.616 0.712 17.602 1.00 98.44 71 ILE A C 1
ATOM 553 O O . ILE A 1 71 ? -7.709 0.285 18.753 1.00 98.44 71 ILE A O 1
ATOM 557 N N . LYS A 1 72 ? -8.504 0.385 16.653 1.00 98.25 72 LYS A N 1
ATOM 558 C CA . LYS A 1 72 ? -9.649 -0.505 16.900 1.00 98.25 72 LYS A CA 1
ATOM 559 C C . LYS A 1 72 ? -9.198 -1.898 17.342 1.00 98.25 72 LYS A C 1
ATOM 561 O O . LYS A 1 72 ? -9.827 -2.498 18.211 1.00 98.25 72 LYS A O 1
ATOM 566 N N . ALA A 1 73 ? -8.104 -2.387 16.766 1.00 98.19 73 ALA A N 1
ATOM 567 C CA . ALA A 1 73 ? -7.476 -3.643 17.133 1.00 98.19 73 ALA A CA 1
ATOM 568 C C . ALA A 1 73 ? -6.639 -3.549 18.418 1.00 98.19 73 ALA A C 1
ATOM 570 O O . ALA A 1 73 ? -5.959 -4.510 18.728 1.00 98.19 73 ALA A O 1
ATOM 571 N N . LYS A 1 74 ? -6.651 -2.440 19.176 1.00 97.69 74 LYS A N 1
ATOM 572 C CA . LYS A 1 74 ? -5.848 -2.257 20.404 1.00 97.69 74 LYS A CA 1
ATOM 573 C C . LYS A 1 74 ? -4.354 -2.564 20.208 1.00 97.69 74 LYS A C 1
ATOM 575 O O . LYS A 1 74 ? -3.712 -3.115 21.096 1.00 97.69 74 LYS A O 1
ATOM 580 N N . GLY A 1 75 ? -3.816 -2.228 19.037 1.00 96.50 75 GLY A N 1
ATOM 581 C CA . GLY A 1 75 ? -2.416 -2.477 18.689 1.00 96.50 75 GLY A CA 1
ATOM 582 C C . GLY A 1 75 ? -2.118 -3.871 18.125 1.00 96.50 75 GLY A C 1
ATOM 583 O O . GLY A 1 75 ? -0.982 -4.116 17.733 1.00 96.50 75 GLY A O 1
ATOM 584 N N . TYR A 1 76 ? -3.099 -4.774 18.042 1.00 97.50 76 TYR A N 1
ATOM 585 C CA . TYR A 1 76 ? -2.922 -6.077 17.397 1.00 97.50 76 TYR A CA 1
ATOM 586 C C . TYR A 1 76 ? -2.914 -5.969 15.860 1.00 97.50 76 TYR A C 1
ATOM 588 O O . TYR A 1 76 ? -3.300 -4.949 15.280 1.00 97.50 76 TYR A O 1
ATOM 596 N N . ALA A 1 77 ? -2.469 -7.044 15.201 1.00 97.75 77 ALA A N 1
ATOM 597 C CA . ALA A 1 77 ? -2.378 -7.132 13.746 1.00 97.75 77 ALA A CA 1
ATOM 598 C C . ALA A 1 77 ? -3.724 -6.853 13.052 1.00 97.75 77 ALA A C 1
ATOM 600 O O . ALA A 1 77 ? -4.797 -7.204 13.547 1.00 97.75 77 ALA A O 1
ATOM 601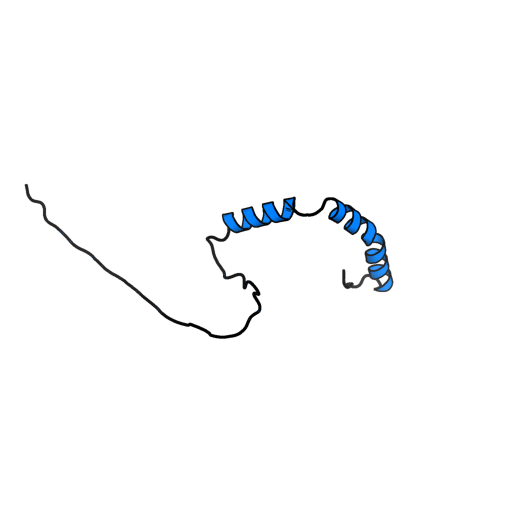 N N . THR A 1 78 ? -3.652 -6.239 11.870 1.00 97.75 78 THR A N 1
ATOM 602 C CA . THR A 1 78 ? -4.820 -5.913 11.040 1.00 97.75 78 THR A CA 1
ATOM 603 C C . THR A 1 78 ? -4.700 -6.583 9.669 1.00 97.75 78 THR A C 1
ATOM 605 O O . THR A 1 78 ? -3.704 -7.234 9.384 1.00 97.75 78 THR A O 1
ATOM 608 N N . LYS A 1 79 ? -5.708 -6.428 8.801 1.00 95.56 79 LYS A N 1
ATOM 609 C CA . LYS A 1 79 ? -5.678 -6.950 7.419 1.00 95.56 79 LYS A CA 1
ATOM 610 C C . LYS A 1 79 ? -4.681 -6.239 6.484 1.00 95.56 79 LYS A C 1
ATOM 612 O O . LYS A 1 79 ? -4.587 -6.619 5.321 1.00 95.56 79 LYS A O 1
ATOM 617 N N . TYR A 1 80 ? -4.091 -5.138 6.950 1.00 94.00 80 TYR A N 1
ATOM 618 C CA . TYR A 1 80 ? -3.231 -4.230 6.191 1.00 94.00 80 TYR A CA 1
ATOM 619 C C . TYR A 1 80 ? -1.752 -4.460 6.459 1.00 94.00 80 TYR A C 1
ATOM 621 O O . TYR A 1 80 ? -1.442 -4.942 7.569 1.00 94.00 80 TYR A O 1
#